Protein AF-A0A058ZHY4-F1 (afdb_monomer_lite)

pLDDT: mean 86.7, std 17.89, range [39.34, 98.19]

Radius of gyration: 26.58 Å; chains: 1; bounding box: 60×25×78 Å

Sequence (111 aa):
MKAKEKAKQADFGGVSSMEGLDMAGRLSNAIMDFIGKSGAEFVEFVNARLQEDAKVQQALLSCQNVEDLSRVQADFVRTALEQYTEETGRMIRLSSAASQEILGAALKKSA

Structure (mmCIF, N/CA/C/O backbone):
data_AF-A0A058ZHY4-F1
#
_entry.id   AF-A0A058ZHY4-F1
#
loop_
_atom_site.group_PDB
_atom_site.id
_atom_site.type_symbol
_atom_site.label_atom_id
_atom_site.label_alt_id
_atom_site.label_comp_id
_atom_site.label_asym_id
_atom_site.label_entity_id
_atom_site.label_seq_id
_atom_site.pdbx_PDB_ins_code
_atom_site.Cartn_x
_atom_site.Cartn_y
_atom_site.Cartn_z
_atom_site.occupancy
_atom_site.B_iso_or_equiv
_atom_site.auth_seq_id
_atom_site.auth_comp_id
_atom_site.auth_asym_id
_atom_site.auth_atom_id
_atom_site.pdbx_PDB_model_num
ATOM 1 N N . MET A 1 1 ? 39.743 16.727 -50.120 1.00 50.66 1 MET A N 1
ATOM 2 C CA . MET A 1 1 ? 39.379 16.989 -48.707 1.00 50.66 1 MET A CA 1
ATOM 3 C C . MET A 1 1 ? 37.871 17.020 -48.407 1.00 50.66 1 MET A C 1
ATOM 5 O O . MET A 1 1 ? 37.539 16.872 -47.248 1.00 50.66 1 MET A O 1
ATOM 9 N N . LYS A 1 2 ? 36.940 17.102 -49.378 1.00 49.78 2 LYS A N 1
ATOM 10 C CA . LYS A 1 2 ? 35.485 17.197 -49.089 1.00 49.78 2 LYS A CA 1
ATOM 11 C C . LYS A 1 2 ? 34.731 15.867 -48.868 1.00 49.78 2 LYS A C 1
ATOM 13 O O . LYS A 1 2 ? 33.566 15.884 -48.495 1.00 49.78 2 LYS A O 1
ATOM 18 N N . ALA A 1 3 ? 35.377 14.717 -49.087 1.00 52.94 3 ALA A N 1
ATOM 19 C CA . ALA A 1 3 ? 34.742 13.401 -48.924 1.00 52.94 3 ALA A CA 1
ATOM 20 C C . ALA A 1 3 ? 34.743 12.894 -47.468 1.00 52.94 3 ALA A C 1
ATOM 22 O O . ALA A 1 3 ? 33.846 12.160 -47.074 1.00 52.94 3 ALA A O 1
ATOM 23 N N . LYS A 1 4 ? 35.716 13.320 -46.646 1.00 50.09 4 LYS A N 1
ATOM 24 C CA . LYS A 1 4 ? 35.823 12.900 -45.236 1.00 50.09 4 LYS A CA 1
ATOM 25 C C . LYS A 1 4 ? 34.913 13.692 -44.288 1.00 50.09 4 LYS A C 1
ATOM 27 O O . LYS A 1 4 ? 34.642 13.230 -43.190 1.00 50.09 4 LYS A O 1
ATOM 32 N N . GLU A 1 5 ? 34.409 14.845 -44.723 1.00 45.22 5 GLU A N 1
ATOM 33 C CA . GLU A 1 5 ? 33.546 15.713 -43.909 1.00 45.22 5 GLU A CA 1
ATOM 34 C C . GLU A 1 5 ? 32.075 15.264 -43.943 1.00 45.22 5 GLU A C 1
ATOM 36 O O . GLU A 1 5 ? 31.409 15.257 -42.914 1.00 45.22 5 GLU A O 1
ATOM 41 N N . LYS A 1 6 ? 31.594 14.754 -45.090 1.00 46.56 6 LYS A N 1
ATOM 42 C CA . LYS A 1 6 ? 30.233 14.196 -45.218 1.00 46.56 6 LYS A CA 1
ATOM 43 C C . LYS A 1 6 ? 30.047 12.847 -44.516 1.00 46.56 6 LYS A C 1
ATOM 45 O O . LYS A 1 6 ? 28.937 12.533 -44.109 1.00 46.56 6 LYS A O 1
ATOM 50 N N . ALA A 1 7 ? 31.121 12.078 -44.332 1.00 45.62 7 ALA A N 1
ATOM 51 C CA . ALA A 1 7 ? 31.077 10.820 -43.583 1.00 45.62 7 ALA A CA 1
ATOM 52 C C . ALA A 1 7 ? 30.958 11.037 -42.062 1.00 45.62 7 ALA A C 1
ATOM 54 O O . ALA A 1 7 ? 30.480 10.160 -41.355 1.00 45.62 7 ALA A O 1
ATOM 55 N N . LYS A 1 8 ? 31.351 12.215 -41.558 1.00 44.97 8 LYS A N 1
ATOM 56 C CA . LYS A 1 8 ? 31.311 12.539 -40.124 1.00 44.97 8 LYS A CA 1
ATOM 57 C C . LYS A 1 8 ? 29.971 13.140 -39.676 1.00 44.97 8 LYS A C 1
ATOM 59 O O . LYS A 1 8 ? 29.709 13.226 -38.484 1.00 44.97 8 LYS A O 1
ATOM 64 N N . GLN A 1 9 ? 29.117 13.537 -40.622 1.00 40.00 9 GLN A N 1
ATOM 65 C CA . GLN A 1 9 ? 27.820 14.163 -40.343 1.00 40.00 9 GLN A CA 1
ATOM 66 C C . GLN A 1 9 ? 26.649 13.162 -40.306 1.00 40.00 9 GLN A C 1
ATOM 68 O O . GLN A 1 9 ? 25.536 13.542 -39.961 1.00 40.00 9 GLN A O 1
ATOM 73 N N . ALA A 1 10 ? 26.899 11.884 -40.613 1.00 45.78 10 ALA A N 1
ATOM 74 C CA . ALA A 1 10 ? 25.905 10.809 -40.545 1.00 45.78 10 ALA A CA 1
ATOM 75 C C . ALA A 1 10 ? 25.953 9.994 -39.235 1.00 45.78 10 ALA A C 1
ATOM 77 O O . ALA A 1 10 ? 25.147 9.090 -39.061 1.00 45.78 10 ALA A O 1
ATOM 78 N N . ASP A 1 11 ? 26.873 10.309 -38.318 1.00 46.69 11 ASP A N 1
ATOM 79 C CA . ASP A 1 11 ? 27.156 9.483 -37.131 1.00 46.69 11 ASP A CA 1
ATOM 80 C C . ASP A 1 11 ? 26.695 10.121 -35.802 1.00 46.69 11 ASP A C 1
ATOM 82 O O . ASP A 1 11 ? 27.028 9.662 -34.716 1.00 46.69 11 ASP A O 1
ATOM 86 N N . PHE A 1 12 ? 25.901 11.197 -35.852 1.00 44.31 12 PHE A N 1
ATOM 87 C CA . PHE A 1 12 ? 25.398 11.877 -34.649 1.00 44.31 12 PHE A CA 1
ATOM 88 C C . PHE A 1 12 ? 24.032 11.343 -34.156 1.00 44.31 12 PHE A C 1
ATOM 90 O O . PHE A 1 12 ? 23.169 12.125 -33.779 1.00 44.31 12 PHE A O 1
ATOM 97 N N . GLY A 1 13 ? 23.794 10.025 -34.117 1.00 50.06 13 GLY A N 1
ATOM 98 C CA . GLY A 1 13 ? 22.623 9.519 -33.361 1.00 50.06 13 GLY A CA 1
ATOM 99 C C . GLY A 1 13 ? 21.929 8.255 -33.858 1.00 50.06 13 GLY A C 1
ATOM 100 O O . GLY A 1 13 ? 20.709 8.157 -33.746 1.00 50.06 13 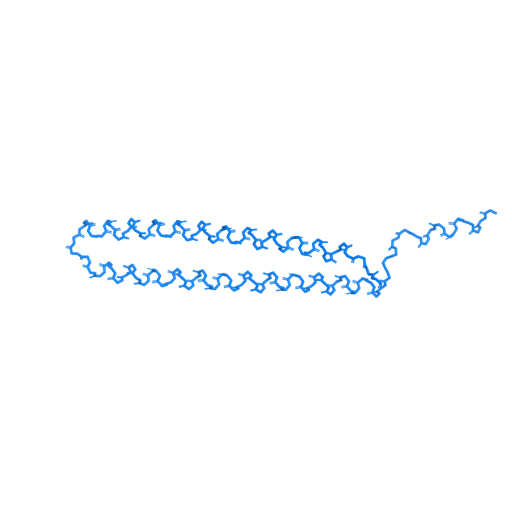GLY A O 1
ATOM 101 N N . GLY A 1 14 ? 22.660 7.299 -34.429 1.00 48.94 14 GLY A N 1
ATOM 102 C CA . GLY A 1 14 ? 22.070 6.102 -35.029 1.00 48.94 14 GLY A CA 1
ATOM 103 C C . GLY A 1 14 ? 21.615 5.050 -34.016 1.00 48.94 14 GLY A C 1
ATOM 104 O O . GLY A 1 14 ? 22.353 4.109 -33.752 1.00 48.94 14 GLY A O 1
ATOM 105 N N . VAL A 1 15 ? 20.387 5.167 -33.509 1.00 60.31 15 VAL A N 1
ATOM 106 C CA . VAL A 1 15 ? 19.561 3.983 -33.219 1.00 60.31 15 VAL A CA 1
ATOM 107 C C . VAL A 1 15 ? 18.846 3.653 -34.526 1.00 60.31 15 VAL A C 1
ATOM 109 O O . VAL A 1 15 ? 18.142 4.507 -35.073 1.00 60.31 15 VAL A O 1
ATOM 112 N N . SER A 1 16 ? 19.047 2.458 -35.082 1.00 71.31 16 SER A N 1
ATOM 113 C CA . SER A 1 16 ? 18.289 2.057 -36.272 1.00 71.31 16 SER A CA 1
ATOM 114 C C . SER A 1 16 ? 16.802 1.903 -35.922 1.00 71.31 16 SER A C 1
ATOM 116 O O . SER A 1 16 ? 16.450 1.604 -34.781 1.00 71.31 16 SER A O 1
ATOM 118 N N . SER A 1 17 ? 15.892 2.091 -36.885 1.00 74.06 17 SER A N 1
ATOM 119 C CA . SER A 1 17 ? 14.443 2.018 -36.616 1.00 74.06 17 SER A CA 1
ATOM 120 C C . SER A 1 17 ? 14.012 0.705 -35.945 1.00 74.06 17 SER A C 1
ATOM 122 O O . SER A 1 17 ? 13.057 0.702 -35.177 1.00 74.06 17 SER A O 1
ATOM 124 N N . MET A 1 18 ? 14.731 -0.394 -36.196 1.00 75.69 18 MET A N 1
ATOM 125 C CA . MET A 1 18 ? 14.463 -1.702 -35.594 1.00 75.69 18 MET A CA 1
ATOM 126 C C . MET A 1 18 ? 14.915 -1.776 -34.126 1.00 75.69 18 MET A C 1
ATOM 128 O O . MET A 1 18 ? 14.190 -2.302 -33.288 1.00 75.69 18 MET A O 1
ATOM 132 N N . GLU A 1 19 ? 16.064 -1.186 -33.791 1.00 78.94 19 GLU A N 1
ATOM 133 C CA . GLU A 1 19 ? 16.569 -1.098 -32.411 1.00 78.94 19 GLU A CA 1
ATOM 134 C C . GLU A 1 19 ? 15.728 -0.148 -31.550 1.00 78.94 19 GLU A C 1
ATOM 136 O O . GLU A 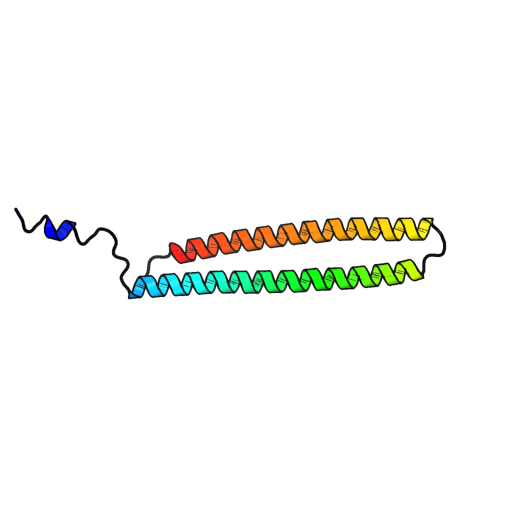1 19 ? 15.493 -0.413 -30.373 1.00 78.94 19 GLU A O 1
ATOM 141 N N . GLY A 1 20 ? 15.216 0.933 -32.145 1.00 81.19 20 GLY A N 1
ATOM 142 C CA . GLY A 1 20 ? 14.298 1.847 -31.465 1.00 81.19 20 GLY A CA 1
ATOM 143 C C . GLY A 1 20 ? 12.980 1.167 -31.091 1.00 81.19 20 GLY A C 1
ATOM 144 O O . GLY A 1 20 ? 12.453 1.401 -30.004 1.00 81.19 20 GLY A O 1
ATOM 145 N N . LEU A 1 21 ? 12.473 0.284 -31.959 1.00 87.88 21 LEU A N 1
ATOM 146 C CA . LEU A 1 21 ? 11.277 -0.518 -31.687 1.00 87.88 21 LEU A CA 1
ATOM 147 C C . LEU A 1 21 ? 11.524 -1.589 -30.614 1.00 87.88 21 LEU A C 1
ATOM 149 O O . LEU A 1 21 ? 10.664 -1.769 -29.752 1.00 87.88 21 LEU A O 1
ATOM 153 N N . ASP A 1 22 ? 12.684 -2.255 -30.615 1.00 87.56 22 ASP A N 1
ATOM 154 C CA . ASP A 1 22 ? 13.055 -3.212 -29.557 1.00 87.56 22 ASP A CA 1
ATOM 155 C C . ASP A 1 22 ? 13.146 -2.529 -28.185 1.00 87.56 22 ASP A C 1
ATOM 157 O O . ASP A 1 22 ? 12.510 -2.960 -27.217 1.00 87.56 22 ASP A O 1
ATOM 161 N N . MET A 1 23 ? 13.868 -1.407 -28.110 1.00 87.62 23 MET A N 1
ATOM 162 C CA . MET A 1 23 ? 13.978 -0.608 -26.890 1.00 87.62 23 MET A CA 1
ATOM 163 C C . MET A 1 23 ? 12.598 -0.162 -26.389 1.00 87.62 23 MET A C 1
ATOM 165 O O . MET A 1 23 ? 12.298 -0.309 -25.202 1.00 87.62 23 MET A O 1
ATOM 169 N N . ALA A 1 24 ? 11.740 0.341 -27.282 1.00 90.00 24 ALA A N 1
ATOM 170 C CA . ALA A 1 24 ? 10.381 0.747 -26.936 1.00 90.00 24 ALA A CA 1
ATOM 171 C C . ALA A 1 24 ? 9.539 -0.427 -26.411 1.00 90.00 24 ALA A C 1
ATOM 173 O O . ALA A 1 24 ? 8.840 -0.274 -25.409 1.00 90.00 24 ALA A O 1
ATOM 174 N N . GLY A 1 25 ? 9.637 -1.609 -27.028 1.00 92.25 25 GLY A N 1
ATOM 175 C CA . GLY A 1 25 ? 8.939 -2.813 -26.572 1.00 92.25 25 GLY A CA 1
ATOM 176 C C . GLY A 1 25 ? 9.375 -3.246 -25.171 1.00 92.25 25 GLY A C 1
ATOM 177 O O . GLY A 1 25 ? 8.542 -3.540 -24.314 1.00 92.25 25 GLY A O 1
ATOM 178 N N . ARG A 1 26 ? 10.679 -3.213 -24.894 1.00 89.75 26 ARG A N 1
ATOM 179 C CA . ARG A 1 26 ? 11.237 -3.585 -23.584 1.00 89.75 26 ARG A CA 1
ATOM 180 C C . ARG A 1 26 ? 10.857 -2.594 -22.489 1.00 89.75 26 ARG A C 1
ATOM 182 O O . ARG A 1 26 ? 10.493 -3.017 -21.395 1.00 89.75 26 ARG A O 1
ATOM 189 N N . LEU A 1 27 ? 10.886 -1.297 -22.793 1.00 92.44 27 LEU A N 1
ATOM 190 C CA . LEU A 1 27 ? 10.391 -0.255 -21.890 1.00 92.44 27 LEU A CA 1
ATOM 191 C C . LEU A 1 27 ? 8.894 -0.413 -21.614 1.00 92.44 27 LEU A C 1
ATOM 193 O O . LEU A 1 27 ? 8.481 -0.361 -20.458 1.00 92.44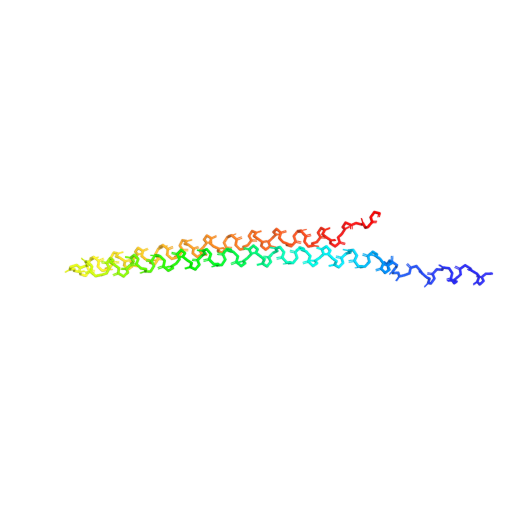 27 LEU A O 1
ATOM 197 N N . SER A 1 28 ? 8.093 -0.651 -22.655 1.00 92.69 28 SER A N 1
ATOM 198 C CA . SER A 1 28 ? 6.653 -0.882 -22.516 1.00 92.69 28 SER A CA 1
ATOM 199 C C . SER A 1 28 ? 6.369 -2.074 -21.604 1.00 92.69 28 SER A C 1
ATOM 201 O O . SER A 1 28 ? 5.518 -1.976 -20.724 1.00 92.69 28 SER A O 1
ATOM 203 N N . ASN A 1 29 ? 7.099 -3.179 -21.772 1.00 94.12 29 ASN A N 1
ATOM 204 C CA . ASN A 1 29 ? 6.935 -4.363 -20.931 1.00 94.12 29 ASN A CA 1
ATOM 205 C C . ASN A 1 29 ? 7.299 -4.084 -19.467 1.00 94.12 29 ASN A C 1
ATOM 207 O O . ASN A 1 29 ? 6.517 -4.430 -18.588 1.00 94.12 29 ASN A O 1
ATOM 211 N N . ALA A 1 30 ? 8.426 -3.413 -19.206 1.00 93.94 30 ALA A N 1
ATOM 212 C CA . ALA A 1 30 ? 8.841 -3.066 -17.844 1.00 93.94 30 ALA A CA 1
ATOM 213 C C . ALA A 1 30 ? 7.826 -2.142 -17.142 1.00 93.94 30 ALA A C 1
ATOM 215 O O . ALA A 1 30 ? 7.519 -2.318 -15.964 1.00 93.94 30 ALA A O 1
ATOM 216 N N . ILE A 1 31 ? 7.256 -1.176 -17.870 1.00 94.38 31 ILE A N 1
ATOM 217 C CA . ILE A 1 31 ? 6.208 -0.293 -17.340 1.00 94.38 31 ILE A CA 1
ATOM 218 C C . ILE A 1 31 ? 4.922 -1.078 -17.057 1.00 94.38 31 ILE A C 1
ATOM 220 O O . ILE A 1 31 ? 4.323 -0.900 -15.998 1.00 94.38 31 ILE A O 1
ATOM 224 N N . MET A 1 32 ? 4.496 -1.948 -17.977 1.00 96.38 32 MET A N 1
ATOM 225 C CA . MET A 1 32 ? 3.295 -2.769 -17.790 1.00 96.38 32 MET A CA 1
ATOM 226 C C . MET A 1 32 ? 3.431 -3.724 -16.604 1.00 96.38 32 MET A C 1
ATOM 228 O O . MET A 1 32 ? 2.487 -3.871 -15.831 1.00 96.38 32 MET A O 1
ATOM 232 N N . ASP A 1 33 ? 4.604 -4.329 -16.425 1.00 95.56 33 ASP A N 1
ATOM 233 C CA . ASP A 1 33 ? 4.893 -5.187 -15.279 1.00 95.56 33 ASP A CA 1
ATOM 234 C C . ASP A 1 33 ? 4.835 -4.405 -13.954 1.00 95.56 33 ASP A C 1
ATOM 236 O O . ASP A 1 33 ? 4.164 -4.832 -13.011 1.00 95.56 33 ASP A O 1
ATOM 240 N N . PHE A 1 34 ? 5.426 -3.205 -13.901 1.00 95.56 34 PHE A N 1
ATOM 241 C CA . PHE A 1 34 ? 5.315 -2.325 -12.734 1.00 95.56 34 PHE A CA 1
ATOM 242 C C . PHE A 1 34 ? 3.865 -1.932 -12.418 1.00 95.56 34 PHE A C 1
ATOM 244 O O . PHE A 1 34 ? 3.463 -1.975 -11.251 1.00 95.56 34 PHE A O 1
ATOM 251 N N . ILE A 1 35 ? 3.072 -1.570 -13.434 1.00 96.75 35 ILE A N 1
ATOM 252 C CA . ILE A 1 35 ? 1.646 -1.248 -13.269 1.00 96.75 35 ILE A CA 1
ATOM 253 C C . ILE A 1 35 ? 0.889 -2.466 -12.732 1.00 96.75 35 ILE A C 1
ATOM 255 O O . ILE A 1 35 ? 0.105 -2.327 -11.794 1.00 96.75 35 ILE A O 1
ATOM 259 N N . GLY A 1 36 ? 1.141 -3.655 -13.285 1.00 97.44 36 GLY A N 1
ATOM 260 C CA . GLY A 1 36 ? 0.504 -4.897 -12.852 1.00 97.44 36 GLY A CA 1
ATOM 261 C C . GLY A 1 36 ? 0.802 -5.225 -11.390 1.00 97.44 36 GLY A C 1
ATOM 262 O O . GLY A 1 36 ? -0.123 -5.445 -10.609 1.00 97.44 36 GLY A O 1
ATOM 263 N N . LYS A 1 37 ? 2.080 -5.187 -10.999 1.00 96.94 37 LYS A N 1
ATOM 264 C CA . LYS A 1 37 ? 2.512 -5.445 -9.616 1.00 96.94 37 LYS A CA 1
ATOM 265 C C . LYS A 1 37 ? 1.955 -4.411 -8.640 1.00 96.94 37 LYS A C 1
ATOM 267 O O . LYS A 1 37 ? 1.404 -4.783 -7.612 1.00 96.94 37 LYS A O 1
ATOM 272 N N . SER A 1 38 ? 2.029 -3.127 -8.986 1.00 96.50 38 SER A N 1
ATOM 273 C CA . SER A 1 38 ? 1.498 -2.049 -8.139 1.00 96.50 38 SER A CA 1
ATOM 274 C C . SER A 1 38 ? -0.021 -2.137 -7.977 1.00 96.50 38 SER A C 1
ATOM 276 O O . SER A 1 38 ? -0.546 -1.885 -6.897 1.00 96.50 38 SER A O 1
ATOM 278 N N . GLY A 1 39 ? -0.737 -2.507 -9.043 1.00 97.06 39 GLY A N 1
ATOM 279 C CA . GLY A 1 39 ? -2.180 -2.720 -8.994 1.00 97.06 39 GLY A CA 1
ATOM 280 C C . GLY A 1 39 ? -2.568 -3.899 -8.101 1.00 97.06 39 GLY A C 1
ATOM 281 O O . GLY A 1 39 ? -3.523 -3.785 -7.335 1.00 97.06 39 GLY A O 1
ATOM 282 N N . ALA A 1 40 ? -1.819 -5.004 -8.168 1.00 97.44 40 ALA A N 1
ATOM 283 C CA . ALA A 1 40 ? -2.035 -6.162 -7.305 1.00 97.44 40 ALA A CA 1
ATOM 284 C C . ALA A 1 40 ? -1.825 -5.813 -5.821 1.00 97.44 40 ALA A C 1
ATOM 286 O O . ALA A 1 40 ? -2.738 -6.032 -5.027 1.00 97.44 40 ALA A O 1
ATOM 287 N N . GLU A 1 41 ? -0.698 -5.181 -5.469 1.00 97.31 41 GLU A N 1
ATOM 288 C CA . GLU A 1 41 ? -0.435 -4.740 -4.087 1.00 97.31 41 GLU A CA 1
ATOM 289 C C . GLU A 1 41 ? -1.519 -3.786 -3.575 1.00 97.31 41 GLU A C 1
ATOM 291 O O . GLU A 1 41 ? -2.015 -3.943 -2.463 1.00 97.31 41 GLU A O 1
ATOM 296 N N . PHE A 1 42 ? -1.970 -2.837 -4.404 1.00 96.69 42 PHE A N 1
ATOM 297 C CA . PHE A 1 42 ? -3.040 -1.921 -4.012 1.00 96.69 42 PHE A CA 1
ATOM 298 C C . PHE A 1 42 ? -4.340 -2.660 -3.668 1.00 96.69 42 PHE A C 1
ATOM 300 O O . PHE A 1 42 ? -4.982 -2.360 -2.659 1.00 96.69 42 PHE A O 1
ATOM 307 N N . VAL A 1 43 ? -4.739 -3.632 -4.493 1.00 98.19 43 VAL A N 1
ATOM 308 C CA . VAL A 1 43 ? -5.942 -4.439 -4.239 1.00 98.19 43 VAL A CA 1
ATOM 309 C C . VAL A 1 43 ? -5.784 -5.264 -2.963 1.00 98.19 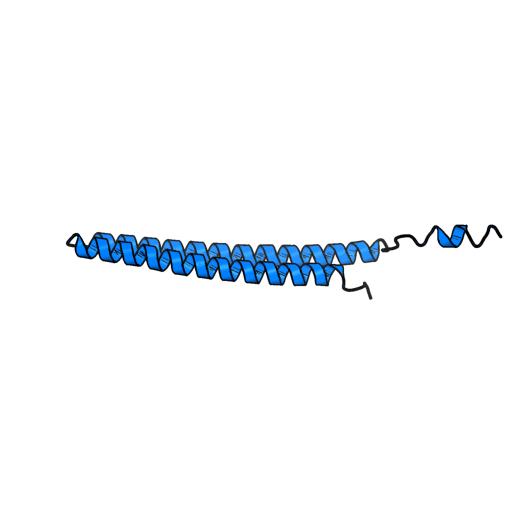43 VAL A C 1
ATOM 311 O O . VAL A 1 43 ? -6.714 -5.315 -2.155 1.00 98.19 43 VAL A O 1
ATOM 314 N N . GLU A 1 44 ? -4.620 -5.878 -2.753 1.00 97.44 44 GLU A N 1
ATOM 315 C CA . GLU A 1 44 ? -4.323 -6.643 -1.539 1.00 97.44 44 GLU A CA 1
ATOM 316 C C . GLU A 1 44 ? -4.374 -5.761 -0.286 1.00 97.44 44 GLU A C 1
ATOM 318 O O . GLU A 1 44 ? -5.034 -6.121 0.695 1.00 97.44 44 GLU A O 1
ATOM 323 N N . PHE A 1 45 ? -3.774 -4.572 -0.343 1.00 97.81 45 PHE A N 1
ATOM 324 C CA . PHE A 1 45 ? -3.792 -3.595 0.740 1.00 97.81 45 PHE A CA 1
ATOM 325 C C . PHE A 1 45 ? -5.213 -3.143 1.092 1.00 97.81 45 PHE A C 1
ATOM 327 O O . PHE A 1 45 ? -5.609 -3.165 2.261 1.00 97.81 45 PHE A O 1
ATOM 334 N N . VAL A 1 46 ? -6.014 -2.772 0.088 1.00 97.88 46 VAL A N 1
ATOM 335 C CA . VAL A 1 46 ? -7.409 -2.355 0.297 1.00 97.88 46 VAL A CA 1
ATOM 336 C C . VAL A 1 46 ? -8.231 -3.495 0.892 1.00 97.88 46 VAL A C 1
ATOM 338 O O . VAL A 1 46 ? -8.991 -3.274 1.835 1.00 97.88 46 VAL A O 1
ATOM 341 N N . ASN A 1 47 ? -8.064 -4.719 0.393 1.00 97.94 47 ASN A N 1
ATOM 342 C CA . ASN A 1 47 ? -8.767 -5.878 0.931 1.00 97.94 47 ASN A CA 1
ATOM 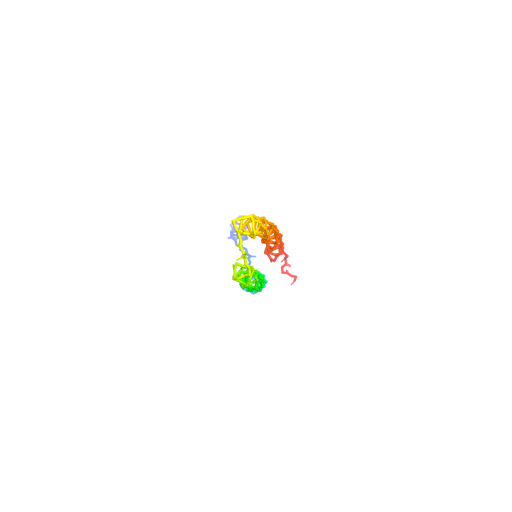343 C C . ASN A 1 47 ? -8.396 -6.137 2.402 1.00 97.94 47 ASN A C 1
ATOM 345 O O . ASN A 1 47 ? -9.285 -6.330 3.232 1.00 97.94 47 ASN A O 1
ATOM 349 N N . ALA A 1 48 ? -7.108 -6.072 2.752 1.00 96.81 48 ALA A N 1
ATOM 350 C CA . ALA A 1 48 ? -6.659 -6.197 4.139 1.00 96.81 48 ALA A CA 1
ATOM 351 C C . ALA A 1 48 ? -7.275 -5.110 5.035 1.00 96.81 48 ALA A C 1
ATOM 353 O O . ALA A 1 48 ? -7.745 -5.399 6.138 1.00 96.81 48 ALA A O 1
ATOM 354 N N . ARG A 1 49 ? -7.350 -3.867 4.543 1.00 97.19 49 ARG A N 1
ATOM 355 C CA . ARG A 1 49 ? -7.952 -2.757 5.286 1.00 97.19 49 ARG A CA 1
ATOM 356 C C . ARG A 1 49 ? -9.448 -2.925 5.516 1.00 97.19 49 ARG A C 1
ATOM 358 O O . ARG A 1 49 ? -9.907 -2.723 6.637 1.00 97.19 49 ARG A O 1
ATOM 365 N N . LEU A 1 50 ? -10.187 -3.363 4.501 1.00 98.00 50 LEU A N 1
ATOM 366 C CA . LEU A 1 50 ? -11.620 -3.643 4.623 1.00 98.00 50 LEU A CA 1
ATOM 367 C C . LEU A 1 50 ? -11.906 -4.762 5.631 1.00 98.00 50 LEU A C 1
ATOM 369 O O . LEU A 1 50 ? -12.860 -4.670 6.403 1.00 98.00 50 LEU A O 1
ATOM 373 N N . GLN A 1 51 ? -11.079 -5.809 5.655 1.00 97.19 51 GLN A N 1
ATOM 374 C CA . GLN A 1 51 ? -11.224 -6.893 6.630 1.00 97.19 51 GLN A CA 1
ATOM 375 C C . GLN A 1 51 ? -11.005 -6.406 8.061 1.00 97.19 51 GLN A C 1
ATOM 377 O O . GLN A 1 51 ? -11.773 -6.749 8.957 1.00 97.19 51 GLN A O 1
ATOM 382 N N . GLU A 1 52 ? -9.974 -5.600 8.287 1.00 97.38 52 GLU A N 1
ATOM 383 C CA . GLU A 1 52 ? -9.724 -5.015 9.601 1.00 97.38 52 GLU A CA 1
ATOM 384 C C . GLU A 1 52 ? -10.819 -4.021 10.018 1.00 97.38 52 GLU A C 1
ATOM 386 O O . GLU A 1 52 ? -11.224 -4.020 11.178 1.00 97.38 52 GLU A O 1
ATOM 391 N N . ASP A 1 53 ? -11.362 -3.225 9.094 1.00 96.81 53 ASP A N 1
ATOM 392 C CA . ASP A 1 53 ? -12.501 -2.344 9.388 1.00 96.81 53 ASP A CA 1
ATOM 393 C C . ASP A 1 53 ? -13.730 -3.156 9.834 1.00 96.81 53 ASP A C 1
ATOM 395 O O . ASP A 1 53 ? -14.389 -2.806 10.817 1.00 96.81 53 ASP A O 1
ATOM 399 N N . ALA A 1 54 ? -14.010 -4.283 9.170 1.00 97.56 54 ALA A N 1
ATOM 400 C CA . ALA A 1 54 ? -15.092 -5.187 9.559 1.00 97.56 54 ALA A CA 1
ATOM 401 C C . ALA A 1 54 ? -14.865 -5.801 10.954 1.00 97.56 54 ALA A C 1
ATOM 403 O O . ALA A 1 54 ? -15.798 -5.858 11.761 1.00 97.56 54 ALA A O 1
ATOM 404 N N . LYS A 1 55 ? -13.627 -6.208 11.275 1.00 96.81 55 LYS A N 1
ATOM 405 C CA . LYS A 1 55 ? -13.264 -6.705 12.616 1.00 96.81 55 LYS A CA 1
ATOM 406 C C . LYS A 1 55 ? -13.484 -5.639 13.687 1.00 96.81 55 LYS A C 1
ATOM 408 O O . LYS A 1 55 ? -14.044 -5.942 14.739 1.00 96.81 55 LYS A O 1
ATOM 413 N N . VAL A 1 56 ? -13.090 -4.395 13.418 1.00 97.31 56 VAL A N 1
ATOM 414 C CA . VAL A 1 56 ? -13.298 -3.278 14.349 1.00 97.31 56 VAL A CA 1
ATOM 415 C C . VAL A 1 56 ? -14.780 -3.024 14.567 1.00 97.31 56 VAL A C 1
ATOM 417 O O . VAL A 1 56 ? -15.205 -2.928 15.712 1.00 97.31 56 VAL A O 1
ATOM 420 N N . GLN A 1 57 ? -15.592 -2.985 13.510 1.00 97.12 57 GLN A N 1
ATOM 421 C CA . GLN A 1 57 ? -17.043 -2.820 13.652 1.00 97.12 57 GLN A CA 1
ATOM 422 C C . GLN A 1 57 ? -17.663 -3.930 14.509 1.00 97.12 57 GLN A C 1
ATOM 424 O O . GLN A 1 57 ? -18.468 -3.647 15.396 1.00 97.12 57 GLN A O 1
ATOM 429 N N . GLN A 1 58 ? -17.250 -5.182 14.306 1.00 97.19 58 GLN A N 1
ATOM 430 C CA . GLN A 1 58 ? -17.707 -6.301 15.130 1.00 97.19 58 GLN A CA 1
ATOM 431 C C . GLN A 1 58 ? -17.280 -6.157 16.601 1.00 97.19 58 GLN A C 1
ATOM 433 O O . GLN A 1 58 ? -18.078 -6.412 17.507 1.00 97.19 58 GLN A O 1
ATOM 438 N N . ALA A 1 59 ? -16.039 -5.731 16.847 1.00 96.62 59 ALA A N 1
ATOM 439 C CA . ALA A 1 59 ? -15.528 -5.499 18.193 1.00 96.62 59 ALA A CA 1
ATOM 440 C C . ALA A 1 59 ? -16.281 -4.358 18.893 1.00 96.62 59 ALA A C 1
ATOM 442 O O . ALA A 1 59 ? -16.696 -4.515 20.039 1.00 96.62 59 ALA A O 1
ATOM 443 N N . LEU A 1 60 ? -16.546 -3.258 18.181 1.00 96.62 60 LEU A N 1
ATOM 444 C CA . LEU A 1 60 ? -17.304 -2.111 18.686 1.00 96.62 60 LEU A CA 1
ATOM 445 C C . LEU A 1 60 ? -18.721 -2.495 19.125 1.00 96.62 60 LEU A C 1
ATOM 447 O O . LEU A 1 60 ? -19.176 -2.037 20.171 1.00 96.62 60 LEU A O 1
ATOM 451 N N . LEU A 1 61 ? -19.402 -3.369 18.375 1.00 96.75 61 LEU A N 1
ATOM 452 C CA . LEU A 1 61 ? -20.731 -3.882 18.742 1.00 96.75 61 LEU A CA 1
ATOM 453 C C . LEU A 1 61 ? -20.722 -4.745 20.015 1.00 96.75 61 LEU A C 1
ATOM 455 O O . LEU A 1 61 ? -21.773 -4.958 20.614 1.00 96.75 61 LEU A O 1
ATOM 459 N N . SER A 1 62 ? -19.553 -5.245 20.416 1.00 95.12 62 SER A N 1
ATOM 460 C CA . SER A 1 62 ? -19.381 -6.105 21.591 1.00 95.12 62 SER A CA 1
ATOM 461 C C . SER A 1 62 ? -18.919 -5.338 22.838 1.00 95.12 62 SER A C 1
ATOM 463 O O . SER A 1 62 ? -18.881 -5.917 23.924 1.00 95.12 62 SER A O 1
ATOM 465 N N . CYS A 1 63 ? -18.566 -4.055 22.708 1.00 97.19 63 CYS A N 1
ATOM 466 C CA . CYS A 1 63 ? -18.094 -3.227 23.817 1.00 97.19 63 CYS A CA 1
ATOM 467 C C . CYS A 1 63 ? -19.207 -2.983 24.845 1.00 97.19 63 CYS A C 1
ATOM 469 O O . CYS A 1 63 ? -20.313 -2.575 24.490 1.00 97.19 63 CYS A O 1
ATOM 471 N N . GLN A 1 64 ? -18.904 -3.169 26.134 1.00 96.69 64 GLN A N 1
ATOM 472 C CA . GLN A 1 64 ? -19.876 -2.953 27.218 1.00 96.69 64 GLN A CA 1
ATOM 473 C C . GLN A 1 64 ? -19.614 -1.671 28.014 1.00 96.69 64 GLN A C 1
ATOM 475 O O . GLN A 1 64 ? -20.452 -1.242 28.807 1.00 96.69 64 GLN A O 1
ATOM 480 N N . ASN A 1 65 ? -18.447 -1.058 27.825 1.00 95.94 65 ASN A N 1
ATOM 481 C CA . ASN A 1 65 ? -18.014 0.126 28.552 1.00 95.94 65 ASN A CA 1
ATOM 482 C C . ASN A 1 65 ? -17.018 0.958 27.719 1.00 95.94 65 ASN A C 1
ATOM 484 O O . ASN A 1 65 ? -16.604 0.584 26.620 1.00 95.94 65 ASN A O 1
ATOM 488 N N . VAL A 1 66 ? -16.645 2.119 28.258 1.00 94.25 66 VAL A N 1
ATOM 489 C CA . VAL A 1 66 ? -15.738 3.074 27.600 1.00 94.25 66 VAL A CA 1
ATOM 490 C C . VAL A 1 66 ? -14.299 2.550 27.520 1.00 94.25 66 VAL A C 1
ATOM 492 O O . VAL A 1 66 ? -13.571 2.911 26.597 1.00 94.25 66 VAL A O 1
ATOM 495 N N . GLU A 1 67 ? -13.880 1.689 28.448 1.00 96.75 67 GLU A N 1
ATOM 496 C CA . GLU A 1 67 ? -12.542 1.091 28.436 1.00 96.75 67 GLU A CA 1
ATOM 497 C C . GLU A 1 67 ? -12.379 0.124 27.253 1.00 96.75 67 GLU A C 1
ATOM 499 O O . GLU A 1 67 ? -11.391 0.213 26.521 1.00 96.75 67 GLU A O 1
ATOM 504 N N . ASP A 1 68 ? -13.390 -0.710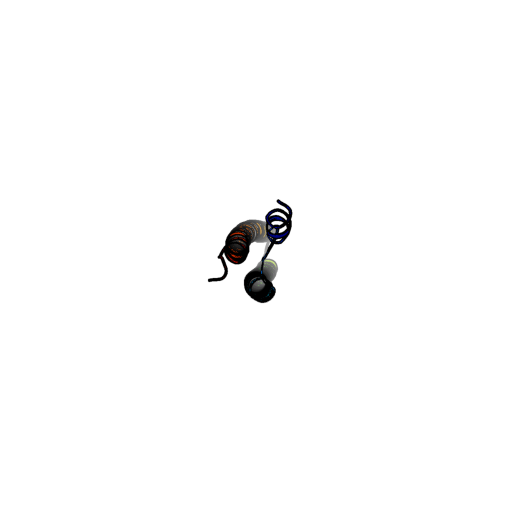 26.987 1.00 96.94 68 ASP A N 1
ATOM 505 C CA . ASP A 1 68 ? -13.437 -1.585 25.811 1.00 96.94 68 ASP A CA 1
ATOM 506 C C . ASP A 1 68 ? -13.364 -0.785 24.510 1.00 96.94 68 ASP A C 1
ATOM 508 O O . ASP A 1 68 ? -12.566 -1.106 23.628 1.00 96.94 68 ASP A O 1
ATOM 512 N N . LEU A 1 69 ? -14.146 0.295 24.417 1.00 96.44 69 LEU A N 1
ATOM 513 C CA . LEU A 1 69 ? -14.131 1.194 23.266 1.00 96.44 69 LEU A CA 1
ATOM 514 C C . LEU A 1 69 ? -12.740 1.807 23.049 1.00 96.44 69 LEU A C 1
ATOM 516 O O . LEU A 1 69 ? -12.215 1.761 21.938 1.00 96.44 69 LEU A O 1
ATOM 520 N N . SER A 1 70 ? -12.136 2.354 24.108 1.00 97.12 70 SER A N 1
ATOM 521 C CA . SER A 1 70 ? -10.804 2.972 24.058 1.00 97.12 70 SER A CA 1
ATOM 522 C C . SER A 1 70 ? -9.745 1.987 23.562 1.00 97.12 70 SER A C 1
ATOM 524 O O . SER A 1 70 ? -8.941 2.322 22.689 1.00 97.12 70 SER A O 1
ATOM 526 N N . ARG A 1 71 ? -9.790 0.744 24.054 1.00 97.56 71 ARG A N 1
ATOM 527 C CA . ARG A 1 71 ? -8.894 -0.332 23.619 1.00 97.56 71 ARG A CA 1
ATOM 528 C C . ARG A 1 71 ? -9.071 -0.656 22.137 1.00 97.56 71 ARG A C 1
ATOM 530 O O . ARG A 1 71 ? -8.087 -0.639 21.406 1.00 97.56 71 ARG A O 1
ATOM 537 N N . VAL A 1 72 ? -10.304 -0.884 21.677 1.00 97.75 72 VAL A N 1
ATOM 538 C CA . VAL A 1 72 ? -10.583 -1.182 20.259 1.00 97.75 72 VAL A CA 1
ATOM 539 C C . VAL A 1 72 ? -10.091 -0.052 19.350 1.00 97.75 72 VAL A C 1
ATOM 541 O O . VAL A 1 72 ? -9.491 -0.310 18.307 1.00 97.75 72 VAL A O 1
ATOM 544 N N . GLN A 1 73 ? -10.283 1.205 19.753 1.00 96.81 73 GLN A N 1
ATOM 545 C CA . GLN A 1 73 ? -9.832 2.354 18.970 1.00 96.81 73 GLN A CA 1
ATOM 546 C C . GLN A 1 73 ? -8.304 2.487 18.934 1.00 96.81 73 GLN A C 1
ATOM 548 O O . GLN A 1 73 ? -7.741 2.767 17.874 1.00 96.81 73 GLN A O 1
ATOM 553 N N . ALA A 1 74 ? -7.630 2.274 20.067 1.00 97.25 74 ALA A N 1
ATOM 554 C CA . ALA A 1 74 ? -6.171 2.290 20.140 1.00 97.25 74 ALA A CA 1
ATOM 555 C C . ALA A 1 74 ? -5.556 1.176 19.280 1.00 97.25 74 ALA A C 1
ATOM 557 O O . ALA A 1 74 ? -4.592 1.419 18.549 1.00 97.25 74 ALA A O 1
ATOM 558 N N . ASP A 1 75 ? -6.146 -0.018 19.328 1.00 97.38 75 ASP A N 1
ATOM 559 C CA . ASP A 1 75 ? -5.727 -1.165 18.529 1.00 97.38 75 ASP A CA 1
ATOM 560 C C . ASP A 1 75 ? -5.908 -0.883 17.032 1.00 97.38 75 ASP A C 1
ATOM 562 O O . ASP A 1 75 ? -4.965 -1.069 16.264 1.00 97.38 75 ASP A O 1
ATOM 566 N N . PHE A 1 76 ? -7.056 -0.330 16.625 1.00 96.81 76 PHE A N 1
ATOM 567 C CA . PHE A 1 76 ? -7.309 0.065 15.236 1.00 96.81 76 PHE A CA 1
ATOM 568 C C . PHE A 1 76 ? -6.263 1.048 14.702 1.00 96.81 76 PHE A C 1
ATOM 570 O O . PHE A 1 76 ? -5.708 0.834 13.624 1.00 96.81 76 PHE A O 1
ATOM 577 N N . VAL A 1 77 ? -5.971 2.116 15.450 1.00 97.25 77 VAL A N 1
ATOM 578 C CA . VAL A 1 77 ? -4.996 3.132 15.023 1.00 97.25 77 VAL A CA 1
ATOM 579 C C . VAL A 1 77 ? -3.597 2.532 14.919 1.00 97.25 77 VAL A C 1
ATOM 581 O O . VAL A 1 77 ? -2.902 2.786 13.934 1.00 97.25 77 VAL A O 1
ATOM 584 N N . ARG A 1 78 ? -3.186 1.715 15.895 1.00 97.94 78 ARG A N 1
ATOM 585 C CA . ARG A 1 78 ? -1.886 1.035 15.862 1.00 97.94 78 ARG A CA 1
ATOM 586 C C . ARG A 1 78 ? -1.769 0.130 14.636 1.00 97.94 78 ARG A C 1
ATOM 588 O O . ARG A 1 78 ? -0.822 0.280 13.870 1.00 97.94 78 ARG A O 1
ATOM 595 N N . THR A 1 79 ? -2.756 -0.734 14.407 1.00 97.56 79 THR A N 1
ATOM 596 C CA . THR A 1 79 ? -2.767 -1.644 13.255 1.00 97.56 79 THR A CA 1
ATOM 597 C C . THR A 1 79 ? -2.789 -0.885 11.930 1.00 97.56 79 THR A C 1
ATOM 599 O O . THR A 1 79 ? -2.078 -1.260 11.000 1.00 97.56 79 THR A O 1
ATOM 602 N N . ALA A 1 80 ? -3.549 0.208 11.828 1.00 97.19 80 ALA A N 1
ATOM 603 C CA . ALA A 1 80 ? -3.541 1.041 10.631 1.00 97.19 80 ALA A CA 1
ATOM 604 C C . ALA A 1 80 ? -2.140 1.620 10.367 1.00 97.19 80 ALA A C 1
ATOM 606 O O . ALA A 1 80 ? -1.627 1.491 9.257 1.00 97.19 80 ALA A O 1
ATOM 607 N N . LEU A 1 81 ? -1.493 2.211 11.377 1.00 98.12 81 LEU A N 1
ATOM 608 C CA . LEU A 1 81 ? -0.149 2.782 11.238 1.00 98.12 81 LEU A CA 1
ATOM 609 C C . LEU A 1 81 ? 0.889 1.745 10.798 1.00 98.12 81 LEU A C 1
ATOM 611 O O . LEU A 1 81 ? 1.697 2.033 9.912 1.00 98.12 81 LEU A O 1
ATOM 615 N N . GLU A 1 82 ? 0.855 0.553 11.391 1.00 97.88 82 GLU A N 1
ATOM 616 C CA . GLU A 1 82 ? 1.722 -0.569 11.020 1.00 97.88 82 GLU A CA 1
ATOM 617 C C . GLU A 1 82 ? 1.516 -0.948 9.550 1.00 97.88 82 GLU A C 1
ATOM 619 O O . GLU A 1 82 ? 2.460 -0.915 8.760 1.00 97.88 82 GLU A O 1
ATOM 624 N N . GLN A 1 83 ? 0.269 -1.192 9.144 1.00 97.38 83 GLN A N 1
ATOM 625 C CA . GLN A 1 83 ? -0.044 -1.616 7.780 1.00 97.38 83 GLN A CA 1
ATOM 626 C C . GLN A 1 83 ? 0.289 -0.558 6.723 1.00 97.38 83 GLN A C 1
ATOM 628 O O . GLN A 1 83 ? 0.859 -0.900 5.689 1.00 97.38 83 GLN A O 1
ATOM 633 N N . TYR A 1 84 ? -0.018 0.722 6.964 1.00 97.50 84 TYR A N 1
ATOM 634 C CA . TYR A 1 84 ? 0.335 1.802 6.031 1.00 97.50 84 TYR A CA 1
ATOM 635 C C . TYR A 1 84 ? 1.853 1.972 5.907 1.00 97.50 84 TYR A C 1
ATOM 637 O O . TYR A 1 84 ? 2.363 2.251 4.819 1.00 97.50 84 TYR A O 1
ATOM 645 N N . THR A 1 85 ? 2.586 1.793 7.006 1.00 98.12 85 THR A N 1
ATOM 646 C CA . THR A 1 85 ? 4.052 1.874 7.013 1.00 98.12 85 THR A CA 1
ATOM 647 C C . THR A 1 85 ? 4.666 0.720 6.226 1.00 98.12 85 THR A C 1
ATOM 649 O O . THR A 1 85 ? 5.543 0.933 5.384 1.00 98.12 85 THR A O 1
ATOM 652 N N . GLU A 1 86 ? 4.183 -0.499 6.453 1.00 97.56 86 GLU A N 1
ATOM 653 C CA . GLU A 1 86 ? 4.613 -1.679 5.707 1.00 97.56 86 GLU A CA 1
ATOM 654 C C . GLU A 1 86 ? 4.305 -1.563 4.213 1.00 97.56 86 GLU A C 1
ATOM 656 O O . GLU A 1 86 ? 5.183 -1.839 3.389 1.00 97.56 86 GLU A O 1
ATOM 661 N N . GLU A 1 87 ? 3.096 -1.111 3.869 1.00 97.75 87 GLU A N 1
ATOM 662 C CA . GLU A 1 87 ? 2.662 -0.908 2.486 1.00 97.75 87 GLU A CA 1
ATOM 663 C C . GLU A 1 87 ? 3.513 0.150 1.786 1.00 97.75 87 GLU A C 1
ATOM 665 O O . GLU A 1 87 ? 4.031 -0.076 0.694 1.00 97.75 87 GLU A O 1
ATOM 670 N N . THR A 1 88 ? 3.778 1.272 2.457 1.00 97.19 88 THR A N 1
ATOM 671 C CA . THR A 1 88 ? 4.703 2.294 1.949 1.00 97.19 88 THR A CA 1
ATOM 672 C C . THR A 1 88 ? 6.083 1.690 1.674 1.00 97.19 88 THR A C 1
ATOM 674 O O . THR A 1 88 ? 6.684 1.937 0.626 1.00 97.19 88 THR A O 1
ATOM 677 N N . GLY A 1 89 ? 6.580 0.839 2.577 1.00 97.50 89 GLY A N 1
ATOM 678 C CA . GLY A 1 89 ? 7.830 0.111 2.382 1.00 97.50 89 GLY A CA 1
ATOM 679 C C . GLY A 1 89 ? 7.803 -0.828 1.170 1.00 97.50 89 GLY A C 1
ATOM 680 O O . GLY A 1 89 ? 8.792 -0.895 0.433 1.00 97.50 89 GLY A O 1
ATOM 681 N N . ARG A 1 90 ? 6.693 -1.541 0.936 1.00 97.12 90 ARG A N 1
ATOM 682 C CA . ARG A 1 90 ? 6.500 -2.391 -0.255 1.00 97.12 90 ARG A CA 1
ATOM 683 C C . ARG A 1 90 ? 6.514 -1.558 -1.534 1.00 97.12 90 ARG A C 1
ATOM 685 O O . ARG A 1 90 ? 7.292 -1.866 -2.439 1.00 97.12 90 ARG A O 1
ATOM 692 N N . MET A 1 91 ? 5.783 -0.448 -1.563 1.00 96.81 91 MET A N 1
ATOM 693 C CA . MET A 1 91 ? 5.722 0.447 -2.721 1.00 96.81 91 MET A CA 1
ATOM 694 C C . MET A 1 91 ? 7.070 1.089 -3.059 1.00 96.81 91 MET A C 1
ATOM 696 O O . MET A 1 91 ? 7.427 1.189 -4.236 1.00 96.81 91 MET A O 1
ATOM 700 N N . ILE A 1 92 ? 7.870 1.464 -2.055 1.00 97.62 92 ILE A N 1
ATOM 701 C CA . ILE A 1 92 ? 9.243 1.952 -2.273 1.00 97.62 92 ILE A CA 1
ATOM 702 C C . ILE A 1 92 ? 10.108 0.867 -2.926 1.00 97.62 92 ILE A C 1
ATOM 704 O O . ILE A 1 92 ? 10.849 1.154 -3.870 1.00 97.62 92 ILE A O 1
ATOM 708 N N . ARG A 1 93 ? 10.013 -0.386 -2.461 1.00 97.44 93 ARG A N 1
ATOM 709 C CA . ARG A 1 93 ? 10.765 -1.508 -3.046 1.00 97.44 93 ARG A CA 1
ATOM 710 C C . ARG A 1 93 ? 10.342 -1.785 -4.486 1.00 97.44 93 ARG A C 1
ATOM 712 O O . ARG A 1 93 ? 11.219 -1.907 -5.338 1.00 97.44 93 ARG A O 1
ATOM 719 N N . LEU A 1 94 ? 9.038 -1.818 -4.766 1.00 96.69 94 LEU A N 1
ATOM 720 C CA . LEU A 1 94 ? 8.513 -1.979 -6.126 1.00 96.69 94 LEU A CA 1
ATOM 721 C C . LEU A 1 94 ? 8.984 -0.860 -7.054 1.00 96.69 94 LEU A C 1
ATOM 723 O O . LEU A 1 94 ? 9.475 -1.134 -8.145 1.00 96.69 94 LEU A O 1
ATOM 727 N N . SER A 1 95 ? 8.902 0.390 -6.602 1.00 93.94 95 SER A N 1
ATOM 728 C CA . SER A 1 95 ? 9.319 1.553 -7.394 1.00 93.94 95 SER A CA 1
ATOM 729 C C . SER A 1 95 ? 10.824 1.544 -7.680 1.00 93.94 95 SER A C 1
ATOM 731 O O . SER A 1 95 ? 11.255 1.853 -8.792 1.00 93.94 95 SER A O 1
ATOM 733 N N . SER A 1 96 ? 11.639 1.156 -6.693 1.00 96.44 96 SER A N 1
ATOM 734 C CA . SER A 1 96 ? 13.089 1.004 -6.859 1.00 96.44 96 SER A CA 1
ATOM 735 C C . SER A 1 96 ? 13.432 -0.118 -7.842 1.00 96.44 96 SER A C 1
ATOM 737 O O . SER A 1 96 ? 14.241 0.088 -8.748 1.00 96.44 96 SER A O 1
ATOM 739 N N . ALA A 1 97 ? 12.779 -1.278 -7.718 1.00 95.06 97 ALA A N 1
ATOM 740 C CA . ALA A 1 97 ? 12.964 -2.401 -8.633 1.00 95.06 97 ALA A CA 1
ATOM 741 C C . ALA A 1 97 ? 12.566 -2.030 -10.070 1.00 95.06 97 ALA A C 1
ATOM 743 O O . ALA A 1 97 ? 13.354 -2.230 -10.992 1.00 95.06 97 ALA A O 1
ATOM 744 N N . ALA A 1 98 ? 11.406 -1.396 -10.252 1.00 94.31 98 ALA A N 1
ATOM 745 C CA . ALA A 1 98 ? 10.944 -0.934 -11.557 1.00 94.31 98 ALA A CA 1
ATOM 746 C C . ALA A 1 98 ? 11.891 0.102 -12.174 1.00 94.31 98 ALA A C 1
ATOM 748 O O . ALA A 1 98 ? 12.198 0.028 -13.358 1.00 94.31 98 ALA A O 1
ATOM 749 N N . SER A 1 99 ? 12.417 1.035 -11.376 1.00 94.44 99 SER A N 1
ATOM 750 C CA . SER A 1 99 ? 13.398 2.017 -11.858 1.00 94.44 99 SER A CA 1
ATOM 751 C C . SER A 1 99 ? 14.669 1.337 -12.375 1.00 94.44 99 SER A C 1
ATOM 753 O O . SER A 1 99 ? 15.174 1.695 -13.438 1.00 94.44 99 SER A O 1
ATOM 755 N N . GLN A 1 100 ? 15.170 0.325 -11.660 1.00 93.94 100 GLN A N 1
ATOM 756 C CA . GLN A 1 100 ? 16.329 -0.463 -12.094 1.00 93.94 100 GLN A CA 1
ATOM 757 C C . GLN A 1 100 ? 16.029 -1.265 -13.365 1.00 93.94 100 GLN A C 1
ATOM 759 O O . GLN A 1 100 ? 16.865 -1.316 -14.267 1.00 93.94 100 GLN A O 1
ATOM 764 N N . GLU A 1 101 ? 14.838 -1.852 -13.463 1.00 92.06 101 GLU A N 1
ATOM 765 C CA . GLU A 1 101 ? 14.413 -2.627 -14.627 1.00 92.06 101 GLU A CA 1
ATOM 766 C C . GLU A 1 101 ? 14.230 -1.751 -15.869 1.00 92.06 101 GLU A C 1
ATOM 768 O O . GLU A 1 101 ? 14.737 -2.094 -16.934 1.00 92.06 101 GLU A O 1
ATOM 773 N N . ILE A 1 102 ? 13.599 -0.584 -15.732 1.00 90.00 102 ILE A N 1
ATOM 774 C CA . ILE A 1 102 ? 13.408 0.394 -16.812 1.00 90.00 102 ILE A CA 1
ATOM 775 C C . ILE A 1 102 ? 14.760 0.933 -17.295 1.00 90.00 102 ILE A C 1
ATOM 777 O O . ILE A 1 102 ? 15.015 0.978 -18.500 1.00 90.00 102 ILE A O 1
ATOM 781 N N . LEU A 1 103 ? 15.660 1.297 -16.376 1.00 90.69 103 LEU A N 1
ATOM 782 C CA . LEU A 1 103 ? 17.010 1.742 -16.735 1.00 90.69 103 LEU A CA 1
ATOM 783 C C . LEU A 1 103 ? 17.804 0.617 -17.412 1.00 90.69 103 LEU A C 1
ATOM 785 O O . LEU A 1 103 ? 18.443 0.841 -18.440 1.00 90.69 103 LEU A O 1
ATOM 789 N N . GLY A 1 104 ? 17.721 -0.610 -16.897 1.00 89.56 104 GLY A N 1
ATOM 790 C CA . GLY A 1 104 ? 18.317 -1.784 -17.531 1.00 89.56 104 GLY A CA 1
ATOM 791 C C . GLY A 1 104 ? 17.728 -2.066 -18.917 1.00 89.56 104 GLY A C 1
ATOM 792 O O . GLY A 1 104 ? 18.463 -2.411 -19.846 1.00 89.56 104 GLY A O 1
ATOM 793 N N . ALA A 1 105 ? 16.420 -1.872 -19.090 1.00 87.56 105 ALA A N 1
ATOM 794 C CA . ALA A 1 105 ? 15.727 -2.003 -20.363 1.00 87.56 105 ALA A CA 1
ATOM 795 C C . ALA A 1 105 ? 16.210 -0.960 -21.384 1.00 87.56 105 ALA A C 1
ATOM 797 O O . ALA A 1 105 ? 16.407 -1.305 -22.546 1.00 87.56 105 ALA A O 1
ATOM 798 N N . ALA A 1 106 ? 16.494 0.267 -20.949 1.00 81.56 106 ALA A N 1
ATOM 799 C CA . ALA A 1 106 ? 17.040 1.314 -21.810 1.00 81.56 106 ALA A CA 1
ATOM 800 C C . ALA A 1 106 ? 18.518 1.093 -22.192 1.00 81.56 106 ALA A C 1
ATOM 802 O O . ALA A 1 106 ? 18.925 1.460 -23.290 1.00 81.56 106 ALA A O 1
ATOM 803 N N . LEU A 1 107 ? 19.329 0.512 -21.298 1.00 80.94 107 LEU A N 1
ATOM 804 C CA . LEU A 1 107 ? 20.791 0.434 -21.461 1.00 80.94 107 LEU A CA 1
ATOM 805 C C . LEU A 1 107 ? 21.307 -0.856 -22.111 1.00 80.94 107 LEU A C 1
ATOM 807 O O . LEU A 1 107 ? 22.424 -0.876 -22.631 1.00 80.94 107 LEU A O 1
ATOM 811 N N . LYS A 1 108 ? 20.544 -1.954 -22.073 1.00 75.62 108 LYS A N 1
ATOM 812 C CA . LYS A 1 108 ? 20.936 -3.210 -22.739 1.00 75.62 108 LYS A CA 1
ATOM 813 C C . LYS A 1 108 ? 20.964 -2.960 -24.252 1.00 75.62 108 LYS A C 1
ATOM 815 O O . LYS A 1 108 ? 19.909 -2.833 -24.873 1.00 75.62 108 LYS A O 1
ATOM 820 N N . LYS A 1 109 ? 22.178 -2.873 -24.801 1.00 54.47 109 LYS A N 1
ATOM 821 C CA . LYS A 1 109 ? 22.449 -2.700 -26.229 1.00 54.47 109 LYS A CA 1
ATOM 822 C C . LYS A 1 109 ? 21.752 -3.812 -27.015 1.00 54.47 109 LYS A C 1
ATOM 824 O O . LYS A 1 109 ? 21.880 -4.980 -26.649 1.00 54.47 109 LYS A O 1
ATOM 829 N N . SER A 1 110 ? 21.012 -3.426 -28.046 1.00 51.19 110 SER A N 1
ATOM 830 C CA . SER A 1 110 ? 20.504 -4.314 -29.087 1.00 51.19 110 SER A CA 1
ATOM 831 C C . SER A 1 110 ? 21.669 -5.151 -29.617 1.00 51.19 110 SER A C 1
ATOM 833 O O . SER A 1 110 ? 22.655 -4.603 -30.113 1.00 51.19 110 SER A O 1
ATOM 835 N N . ALA A 1 111 ? 21.611 -6.458 -29.366 1.00 39.34 111 ALA A N 1
ATOM 836 C CA . ALA A 1 111 ? 22.591 -7.420 -29.857 1.00 39.34 111 ALA A CA 1
ATOM 837 C C . ALA A 1 111 ? 22.401 -7.662 -31.356 1.00 39.34 111 ALA A C 1
ATOM 839 O O . ALA A 1 111 ? 21.229 -7.663 -31.798 1.00 39.34 111 ALA A O 1
#

Organism: NCBI:txid1461693

InterPro domains:
  IPR018968 Phasin [PF09361] (20-103)

Foldseek 3Di:
DPPVVVVVVVPPDDPDPVNVVQLVVQLVVLVVVLVVVLVVLVVVLVVVLVVLVVVLVVQVVVDPDPVSVVVSVVVNVVVVVVSVVVSVVVNVVSVVVSVVSSVVSNPPDDD

Secondary structure (DSSP, 8-state):
--HHHHTSSS-S----HHHHHHHHHHHHHHHHHHHHHHHHHHHHHHHHHHHHHHHHHHHHHH--SHHHHHHHHHHHHHHHHHHHHHHHHHHHHHHHHHHHHHHHHHHS---